Protein AF-A0A7V9CC65-F1 (afdb_monomer)

pLDDT: mean 84.07, std 11.85, range [45.31, 96.44]

Mean predicted aligned error: 7.94 Å

Solvent-accessible surface area (backbone atoms only — not comparable to full-atom values): 8686 Å² total; per-residue (Å²): 138,84,77,80,72,80,82,73,63,88,68,69,52,74,66,55,52,49,51,51,53,53,37,39,42,40,30,32,39,43,25,65,38,43,46,50,59,52,50,52,56,49,62,77,40,36,67,67,62,60,73,72,48,91,67,63,71,64,58,56,52,52,51,51,50,44,64,55,46,49,60,32,50,49,54,46,49,52,25,53,56,35,30,73,78,32,66,66,50,16,52,50,47,46,50,52,52,52,21,54,34,41,18,44,32,40,46,63,54,45,50,76,76,50,79,86,64,92,60,74,58,56,61,49,18,49,50,52,7,49,51,52,37,51,42,51,74,73,34,67,66,52,51,49,50,38,58,72,40,52,60,49,50,59,63,74,77,108

Sequence (158 aa):
MSQPSEADEATLPRDARWALRNGIHLLVLWSFAVVQPVLEVIKSNAVLFFVTRTEDPWVVVVVLLAFAVIPPAMLLAIEAVARRISPKLGSVAHLVAVWVLFSLFAVTILKRILPDSALAPILLCWGLGALATAAYARLDVIRTILTVLAPAPALFLV

Nearest PDB structures (foldseek):
  1vhb-assembly1_B  TM=2.023E-01  e=1.965E+00  Vitreoscilla stercoraria

Structure (mmCIF, N/CA/C/O backbone):
data_AF-A0A7V9CC65-F1
#
_entry.id   AF-A0A7V9CC65-F1
#
loop_
_atom_site.group_PDB
_atom_site.id
_atom_site.type_symbol
_atom_site.label_atom_id
_atom_site.label_alt_id
_atom_site.label_comp_id
_atom_site.label_asym_id
_atom_site.label_entity_id
_atom_site.label_seq_id
_atom_site.pdbx_PDB_ins_code
_atom_site.Cartn_x
_atom_site.Cartn_y
_atom_site.Cartn_z
_atom_site.occupancy
_atom_site.B_iso_or_equiv
_atom_site.auth_seq_id
_atom_site.auth_comp_id
_atom_site.auth_asym_id
_atom_site.auth_atom_id
_atom_site.pdbx_PDB_model_num
ATOM 1 N N . MET A 1 1 ? -51.875 -14.557 -2.880 1.00 45.31 1 MET A N 1
ATOM 2 C CA . MET A 1 1 ? -50.963 -13.975 -3.886 1.00 45.31 1 MET A CA 1
ATOM 3 C C . MET A 1 1 ? -49.824 -13.310 -3.131 1.00 45.31 1 MET A C 1
ATOM 5 O O . MET A 1 1 ? -49.965 -12.190 -2.664 1.00 45.31 1 MET A O 1
ATOM 9 N N . SER A 1 2 ? -48.767 -14.074 -2.873 1.00 51.75 2 SER A N 1
ATOM 10 C CA . SER A 1 2 ? -47.571 -13.667 -2.134 1.00 51.75 2 SER A CA 1
ATOM 11 C C . SER A 1 2 ? -46.699 -12.808 -3.047 1.00 51.75 2 SER A C 1
ATOM 13 O O . SER A 1 2 ? -46.165 -13.309 -4.032 1.00 51.75 2 SER A O 1
ATOM 15 N N . GLN A 1 3 ? -46.592 -11.517 -2.739 1.00 55.56 3 GLN A N 1
ATOM 16 C CA . GLN A 1 3 ? -45.584 -10.636 -3.328 1.00 55.56 3 GLN A CA 1
ATOM 17 C C . GLN A 1 3 ? -44.198 -11.160 -2.906 1.00 55.56 3 GLN A C 1
ATOM 19 O O . GLN A 1 3 ? -43.970 -11.313 -1.702 1.00 55.56 3 GLN A O 1
ATOM 24 N N . PRO A 1 4 ? -43.288 -11.491 -3.839 1.00 53.25 4 PRO A N 1
ATOM 25 C CA . PRO A 1 4 ? -41.904 -11.776 -3.495 1.00 53.25 4 PRO A CA 1
ATOM 26 C C . PRO A 1 4 ? -41.284 -10.505 -2.916 1.00 53.25 4 PRO A C 1
ATOM 28 O O . PRO A 1 4 ? -41.365 -9.436 -3.510 1.00 53.25 4 PRO A O 1
ATOM 31 N N . SER A 1 5 ? -40.706 -10.631 -1.729 1.00 57.91 5 SER A N 1
ATOM 32 C CA . SER A 1 5 ? -39.964 -9.581 -1.045 1.00 57.91 5 SER A CA 1
ATOM 33 C C . SER A 1 5 ? -38.822 -9.063 -1.928 1.00 57.91 5 SER A C 1
ATOM 35 O O . SER A 1 5 ? -37.813 -9.744 -2.079 1.00 57.91 5 SER A O 1
ATOM 37 N N . GLU A 1 6 ? -38.939 -7.831 -2.431 1.00 56.06 6 GLU A N 1
ATOM 38 C CA . GLU A 1 6 ? -37.829 -7.044 -3.002 1.00 56.06 6 GLU A CA 1
ATOM 39 C C . GLU A 1 6 ? -36.696 -6.783 -1.978 1.00 56.06 6 GLU A C 1
ATOM 41 O O . GLU A 1 6 ? -35.652 -6.241 -2.325 1.00 56.06 6 GLU A O 1
ATOM 46 N N . ALA A 1 7 ? -36.865 -7.203 -0.716 1.00 53.62 7 ALA A N 1
ATOM 47 C CA . ALA A 1 7 ? -35.923 -6.996 0.386 1.00 53.62 7 ALA A CA 1
ATOM 48 C C . ALA A 1 7 ? -34.750 -7.998 0.459 1.00 53.62 7 ALA A C 1
ATOM 50 O O . ALA A 1 7 ? -34.097 -8.076 1.496 1.00 53.62 7 ALA A O 1
ATOM 51 N N . ASP A 1 8 ? -34.454 -8.733 -0.617 1.00 47.94 8 ASP A N 1
ATOM 52 C CA . ASP A 1 8 ? -33.176 -9.460 -0.773 1.00 47.94 8 ASP A CA 1
ATOM 53 C C . ASP A 1 8 ? -32.162 -8.601 -1.559 1.00 47.94 8 ASP A C 1
ATOM 55 O O . ASP A 1 8 ? -31.359 -9.067 -2.369 1.00 47.94 8 ASP A O 1
ATOM 59 N N . GLU A 1 9 ? -32.260 -7.285 -1.356 1.00 55.38 9 GLU A N 1
ATOM 60 C CA . GLU A 1 9 ? -31.361 -6.274 -1.887 1.00 55.38 9 GLU A CA 1
ATOM 61 C C . GLU A 1 9 ? -29.944 -6.604 -1.397 1.00 55.38 9 GLU A C 1
ATOM 63 O O . GLU A 1 9 ? -29.654 -6.536 -0.198 1.00 55.38 9 GLU A O 1
ATOM 68 N N . ALA A 1 10 ? -29.101 -7.033 -2.343 1.00 59.88 10 ALA A N 1
ATOM 69 C CA . ALA A 1 10 ? -27.776 -7.636 -2.201 1.00 59.88 10 ALA A CA 1
ATOM 70 C C . ALA A 1 10 ? -26.766 -6.770 -1.420 1.00 59.88 10 ALA A C 1
ATOM 72 O O . ALA A 1 10 ? -25.746 -6.298 -1.930 1.00 59.88 10 ALA A O 1
ATOM 73 N N . THR A 1 11 ? -27.033 -6.551 -0.141 1.00 63.47 11 THR A N 1
ATOM 74 C CA . THR A 1 11 ? -26.179 -5.810 0.766 1.00 63.47 11 THR A CA 1
ATOM 75 C C . THR A 1 11 ? -25.152 -6.776 1.322 1.00 63.47 11 THR A C 1
ATOM 77 O O . THR A 1 11 ? -25.421 -7.573 2.217 1.00 63.47 11 THR A O 1
ATOM 80 N N . LEU A 1 12 ? -23.934 -6.699 0.782 1.00 68.69 12 LEU A N 1
ATOM 81 C CA . LEU A 1 12 ? -22.812 -7.482 1.289 1.00 68.69 12 LEU A CA 1
ATOM 82 C C . LEU A 1 12 ? -22.716 -7.338 2.823 1.00 68.69 12 LEU A C 1
ATOM 84 O O . LEU A 1 12 ? -22.818 -6.212 3.354 1.00 68.69 12 LEU A O 1
ATOM 88 N N . PRO A 1 13 ? -22.503 -8.450 3.549 1.00 81.44 13 PRO A N 1
ATOM 89 C CA . PRO A 1 13 ? -22.429 -8.414 4.998 1.00 81.44 13 PRO A CA 1
ATOM 90 C C . PRO A 1 13 ? -21.290 -7.479 5.456 1.00 81.44 13 PRO A C 1
ATOM 92 O O . PRO A 1 13 ? -20.362 -7.143 4.710 1.00 81.44 13 PRO A O 1
ATOM 95 N N . ARG A 1 14 ? -21.437 -6.889 6.651 1.00 80.81 14 ARG A N 1
ATOM 96 C CA . ARG A 1 14 ? -20.597 -5.755 7.110 1.00 80.81 14 ARG A CA 1
ATOM 97 C C . ARG A 1 14 ? -19.101 -6.094 7.160 1.00 80.81 14 ARG A C 1
ATOM 99 O O . ARG A 1 14 ? -18.262 -5.214 6.973 1.00 80.81 14 ARG A O 1
ATOM 106 N N . ASP A 1 15 ? -18.782 -7.350 7.423 1.00 82.38 15 ASP A N 1
ATOM 107 C CA . ASP A 1 15 ? -17.446 -7.937 7.375 1.00 82.38 15 ASP A CA 1
ATOM 108 C C . ASP A 1 15 ? -16.890 -8.001 5.946 1.00 82.38 15 ASP A C 1
ATOM 110 O O . ASP A 1 15 ? -15.766 -7.555 5.723 1.00 82.38 15 ASP A O 1
ATOM 114 N N . ALA A 1 16 ? -17.689 -8.435 4.969 1.00 84.12 16 ALA A N 1
ATOM 115 C CA . ALA A 1 16 ? -17.301 -8.471 3.560 1.00 84.12 16 ALA A CA 1
ATOM 116 C C . ALA A 1 16 ? -17.022 -7.066 3.005 1.00 84.12 16 ALA A C 1
ATOM 118 O O . ALA A 1 16 ? -16.000 -6.849 2.355 1.00 84.12 16 ALA A O 1
ATOM 119 N N . ARG A 1 17 ? -17.869 -6.074 3.321 1.00 85.88 17 ARG A N 1
ATOM 120 C CA . ARG A 1 17 ? -17.638 -4.671 2.913 1.00 85.88 17 ARG A CA 1
ATOM 121 C C . ARG A 1 17 ? -16.348 -4.096 3.486 1.00 85.88 17 ARG A C 1
ATOM 123 O O . ARG A 1 17 ? -15.628 -3.379 2.794 1.00 85.88 17 ARG A O 1
ATOM 130 N N . TRP A 1 18 ? -16.054 -4.403 4.748 1.00 89.00 18 TRP A N 1
ATOM 131 C CA . TRP A 1 18 ? -14.795 -4.006 5.368 1.00 89.00 18 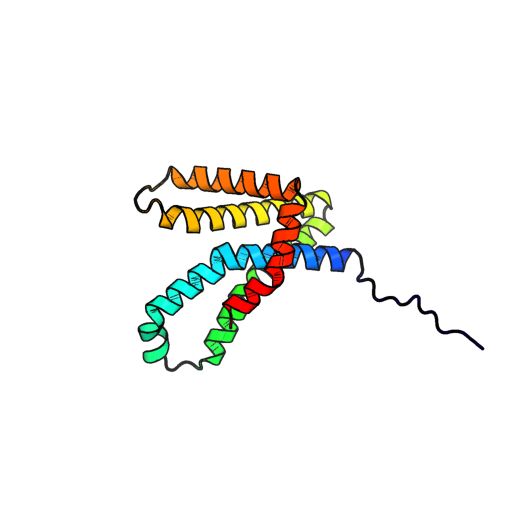TRP A CA 1
ATOM 132 C C . TRP A 1 18 ? -13.597 -4.661 4.674 1.00 89.00 18 TRP A C 1
ATOM 134 O O . TRP A 1 18 ? -12.649 -3.955 4.332 1.00 89.00 18 TRP A O 1
ATOM 144 N N . ALA A 1 19 ? -13.655 -5.978 4.455 1.00 88.56 19 ALA A N 1
ATOM 145 C CA . ALA A 1 19 ? -12.560 -6.742 3.868 1.00 88.56 19 ALA A CA 1
ATOM 146 C C . ALA A 1 19 ? -12.271 -6.275 2.441 1.00 88.56 19 ALA A C 1
ATOM 148 O O . ALA A 1 19 ? -11.118 -6.049 2.093 1.00 88.56 19 ALA A O 1
ATOM 149 N N . LEU A 1 20 ? -13.322 -6.049 1.649 1.00 90.12 20 LEU A N 1
ATOM 150 C CA . LEU A 1 20 ? -13.208 -5.553 0.284 1.00 90.12 20 LEU A CA 1
ATOM 151 C C . LEU A 1 20 ? -12.547 -4.173 0.245 1.00 90.12 20 LEU A C 1
ATOM 153 O O . LEU A 1 20 ? -11.567 -3.983 -0.466 1.00 90.12 20 LEU A O 1
ATOM 157 N N . ARG A 1 21 ? -13.035 -3.218 1.045 1.00 90.94 21 ARG A N 1
ATOM 158 C CA . ARG A 1 21 ? -12.477 -1.859 1.072 1.00 90.94 21 ARG A CA 1
ATOM 159 C C . ARG A 1 21 ? -11.014 -1.852 1.520 1.00 90.94 21 ARG A C 1
ATOM 161 O O . ARG A 1 21 ? -10.175 -1.245 0.862 1.00 90.94 21 ARG A O 1
ATOM 168 N N . ASN A 1 22 ? -10.706 -2.520 2.633 1.00 91.06 22 ASN A N 1
ATOM 169 C CA . ASN A 1 22 ? -9.340 -2.583 3.153 1.00 91.06 22 ASN A CA 1
ATOM 170 C C . ASN A 1 22 ? -8.410 -3.315 2.175 1.00 91.06 22 ASN A C 1
ATOM 172 O O . ASN A 1 22 ? -7.313 -2.832 1.908 1.00 91.06 22 ASN A O 1
ATOM 176 N N . GLY A 1 23 ? -8.873 -4.424 1.596 1.00 91.38 23 GLY A N 1
ATOM 177 C CA . GLY A 1 23 ? -8.145 -5.188 0.588 1.00 91.38 23 GLY A CA 1
ATOM 178 C C . GLY A 1 23 ? -7.829 -4.367 -0.659 1.00 91.38 23 GLY A C 1
ATOM 179 O O . GLY A 1 23 ? -6.686 -4.372 -1.102 1.00 91.38 23 GLY A O 1
ATOM 180 N N . ILE A 1 24 ? -8.795 -3.600 -1.179 1.00 93.56 24 ILE A N 1
ATOM 181 C CA . ILE A 1 24 ? -8.581 -2.695 -2.319 1.00 93.56 24 ILE A CA 1
ATOM 182 C C . ILE A 1 24 ? -7.515 -1.652 -1.984 1.00 93.56 24 ILE A C 1
ATOM 184 O O . ILE A 1 24 ? -6.593 -1.455 -2.768 1.00 93.56 24 ILE A O 1
ATOM 188 N N . HIS A 1 25 ? -7.592 -1.006 -0.819 1.00 94.25 25 HIS A N 1
ATOM 189 C CA . HIS A 1 25 ? -6.601 0.002 -0.438 1.00 94.25 25 HIS A CA 1
ATOM 190 C C . HIS A 1 25 ? -5.190 -0.592 -0.319 1.00 94.25 25 HIS A C 1
ATOM 192 O O . HIS A 1 25 ? -4.237 0.007 -0.817 1.00 94.25 25 HIS A O 1
ATOM 198 N N . LEU A 1 26 ? -5.053 -1.777 0.289 1.00 94.00 26 LEU A N 1
ATOM 199 C CA . LEU A 1 26 ? -3.775 -2.490 0.362 1.00 94.00 26 LEU A CA 1
ATOM 200 C C . LEU A 1 26 ? -3.261 -2.869 -1.027 1.00 94.00 26 LEU A C 1
ATOM 202 O O . LEU A 1 26 ? -2.082 -2.679 -1.304 1.00 94.00 26 LEU A O 1
ATOM 206 N N . LEU A 1 27 ? -4.133 -3.371 -1.904 1.00 94.56 27 LEU A N 1
ATOM 207 C CA . LEU A 1 27 ? -3.785 -3.764 -3.267 1.00 94.56 27 LEU A CA 1
ATOM 208 C C . LEU A 1 27 ? -3.312 -2.566 -4.095 1.00 94.56 27 LEU A C 1
ATOM 210 O O . LEU A 1 27 ? -2.289 -2.657 -4.770 1.00 94.56 27 LEU A O 1
ATOM 214 N N . VAL A 1 28 ? -4.022 -1.438 -4.023 1.00 94.88 28 VAL A N 1
ATOM 215 C CA . VAL A 1 28 ? -3.642 -0.194 -4.705 1.00 94.88 28 VAL A CA 1
ATOM 216 C C . VAL A 1 28 ? -2.284 0.280 -4.199 1.00 94.88 28 VAL A C 1
ATOM 218 O O . VAL A 1 28 ? -1.365 0.455 -4.994 1.00 94.88 28 VAL A O 1
ATOM 221 N N . LEU A 1 29 ? -2.114 0.414 -2.882 1.00 94.31 29 LEU A N 1
ATOM 222 C CA . LEU A 1 29 ? -0.851 0.869 -2.302 1.00 94.31 29 LEU A CA 1
ATOM 223 C C . LEU A 1 29 ? 0.315 -0.0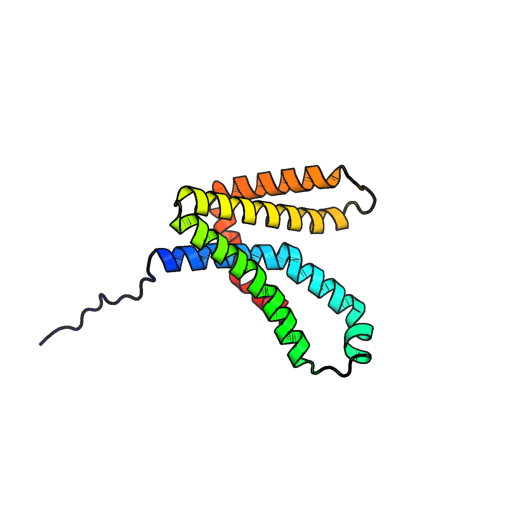78 -2.618 1.00 94.31 29 LEU A C 1
ATOM 225 O O . LEU A 1 29 ? 1.380 0.390 -3.005 1.00 94.31 29 LEU A O 1
ATOM 229 N N . TRP A 1 30 ? 0.111 -1.395 -2.527 1.00 96.44 30 TRP A N 1
ATOM 230 C CA . TRP A 1 30 ? 1.090 -2.407 -2.941 1.00 96.44 30 TRP A CA 1
ATOM 231 C C . TRP A 1 30 ? 1.467 -2.262 -4.417 1.00 96.44 30 TRP A C 1
ATOM 233 O O . TRP A 1 30 ? 2.643 -2.334 -4.778 1.00 96.44 30 TRP A O 1
ATOM 243 N N . SER A 1 31 ? 0.480 -1.999 -5.271 1.00 93.50 31 SER A N 1
ATOM 244 C CA . SER A 1 31 ? 0.699 -1.881 -6.709 1.00 93.50 31 SER A CA 1
ATOM 245 C C . SER A 1 31 ? 1.581 -0.687 -7.060 1.00 93.50 31 SER A C 1
ATOM 247 O O . SER A 1 31 ? 2.531 -0.840 -7.819 1.00 93.50 31 SER A O 1
ATOM 249 N N . PHE A 1 32 ? 1.331 0.475 -6.457 1.00 93.94 32 PHE A N 1
ATOM 250 C CA . PHE A 1 32 ? 2.159 1.668 -6.662 1.00 93.94 32 PHE A CA 1
ATOM 251 C C . PHE A 1 32 ? 3.525 1.578 -5.977 1.00 93.94 32 PHE A C 1
ATOM 253 O O . PHE A 1 32 ? 4.537 2.001 -6.534 1.00 93.94 32 PHE A O 1
ATOM 260 N N . ALA A 1 33 ? 3.568 1.041 -4.759 1.00 93.06 33 ALA A N 1
ATOM 261 C CA . ALA A 1 33 ? 4.796 0.986 -3.976 1.00 93.06 33 ALA A CA 1
ATOM 262 C C . ALA A 1 33 ? 5.772 -0.091 -4.472 1.00 93.06 33 ALA A C 1
ATOM 264 O O . ALA A 1 33 ? 6.980 0.075 -4.312 1.00 93.06 33 ALA A O 1
ATOM 265 N N . VAL A 1 34 ? 5.266 -1.191 -5.043 1.00 94.12 34 VAL A N 1
ATOM 266 C CA . VAL A 1 34 ? 6.065 -2.392 -5.322 1.00 94.12 34 VAL A CA 1
ATOM 267 C C . VAL A 1 34 ? 5.858 -2.920 -6.740 1.00 94.12 34 VAL A C 1
ATOM 269 O O . VAL A 1 34 ? 6.831 -3.029 -7.483 1.00 94.12 34 VAL A O 1
ATOM 272 N N . VAL A 1 35 ? 4.620 -3.237 -7.138 1.00 93.38 35 VAL A N 1
ATOM 273 C CA . VAL A 1 35 ? 4.359 -3.933 -8.417 1.00 93.38 35 VAL A CA 1
ATOM 274 C C . VAL A 1 35 ? 4.810 -3.095 -9.609 1.00 93.38 35 VAL A C 1
ATOM 276 O O . VAL A 1 35 ? 5.559 -3.585 -10.447 1.00 93.38 35 VAL A O 1
ATOM 279 N N . GLN A 1 36 ? 4.415 -1.824 -9.668 1.00 92.19 36 GLN A N 1
ATOM 280 C CA . GLN A 1 36 ? 4.773 -0.923 -10.759 1.00 92.19 36 GLN A CA 1
ATOM 281 C C . GLN A 1 36 ? 6.302 -0.763 -10.900 1.00 92.19 36 GLN A C 1
ATOM 283 O O . GLN A 1 36 ? 6.804 -1.018 -11.995 1.00 92.19 36 GLN A O 1
ATOM 288 N N . PRO A 1 37 ? 7.077 -0.437 -9.842 1.00 89.81 37 PRO A N 1
ATOM 289 C CA . PRO A 1 37 ? 8.539 -0.406 -9.925 1.00 89.81 37 PRO A CA 1
ATOM 290 C C . PRO A 1 37 ? 9.167 -1.717 -10.413 1.00 89.81 37 PRO A C 1
ATOM 292 O O . PRO A 1 37 ? 10.085 -1.695 -11.230 1.00 89.81 37 PRO A O 1
ATOM 295 N N . VAL A 1 38 ? 8.675 -2.865 -9.938 1.00 89.19 38 VAL A N 1
ATOM 296 C CA . VAL A 1 38 ? 9.180 -4.179 -10.366 1.00 89.19 38 VAL A CA 1
ATOM 297 C C . VAL A 1 38 ? 8.909 -4.404 -11.854 1.00 89.19 38 VAL A C 1
ATOM 299 O O . VAL A 1 38 ? 9.807 -4.813 -12.589 1.00 89.19 38 VAL A O 1
ATOM 302 N N . LEU A 1 39 ? 7.704 -4.077 -12.326 1.00 88.69 39 LEU A N 1
ATOM 303 C CA . LEU A 1 39 ? 7.352 -4.166 -13.742 1.00 88.69 39 LEU A CA 1
ATOM 304 C C . LEU A 1 39 ? 8.205 -3.232 -14.609 1.00 88.69 39 LEU A C 1
ATOM 306 O O . LEU A 1 39 ? 8.610 -3.633 -15.696 1.00 88.69 39 LEU A O 1
ATOM 310 N N . GLU A 1 40 ? 8.523 -2.020 -14.150 1.00 88.81 40 GLU A N 1
ATOM 311 C CA . GLU A 1 40 ? 9.421 -1.097 -14.863 1.00 88.81 40 GLU A CA 1
ATOM 312 C C . GLU A 1 40 ? 10.840 -1.671 -15.018 1.00 88.81 40 GLU A C 1
ATOM 314 O O . GLU A 1 40 ? 11.447 -1.568 -16.089 1.00 88.81 40 GLU A O 1
ATOM 319 N N . VAL A 1 41 ? 11.358 -2.348 -13.989 1.00 87.44 41 VAL A N 1
ATOM 320 C CA . VAL A 1 41 ? 12.662 -3.027 -14.058 1.00 87.44 41 VAL A CA 1
ATOM 321 C C . VAL A 1 41 ? 12.624 -4.197 -15.046 1.00 87.44 41 VAL A C 1
ATOM 323 O O . VAL A 1 41 ? 13.552 -4.366 -15.837 1.00 87.44 41 VAL A O 1
ATOM 326 N N . ILE A 1 42 ? 11.540 -4.975 -15.067 1.00 84.38 42 ILE A N 1
ATOM 327 C CA . ILE A 1 42 ? 11.377 -6.080 -16.024 1.00 84.38 42 ILE A CA 1
ATOM 328 C C . ILE A 1 42 ? 11.261 -5.539 -17.456 1.00 84.38 42 ILE A C 1
ATOM 330 O O . ILE A 1 42 ? 11.942 -6.031 -18.352 1.00 84.38 42 ILE A O 1
ATOM 334 N N . LYS A 1 43 ? 10.454 -4.491 -17.674 1.00 82.62 43 LYS A N 1
ATOM 335 C CA . LYS A 1 43 ? 10.260 -3.854 -18.989 1.00 82.62 43 LYS A CA 1
ATOM 336 C C . LYS A 1 43 ? 11.556 -3.251 -19.533 1.00 82.62 43 LYS A C 1
ATOM 338 O O . LYS A 1 43 ? 11.861 -3.429 -20.708 1.00 82.62 43 LYS A O 1
ATOM 343 N N . SER A 1 44 ? 12.353 -2.601 -18.685 1.00 84.56 44 SER A N 1
ATOM 344 C CA . SER A 1 44 ? 13.648 -2.033 -19.094 1.00 84.56 44 SER A CA 1
ATOM 34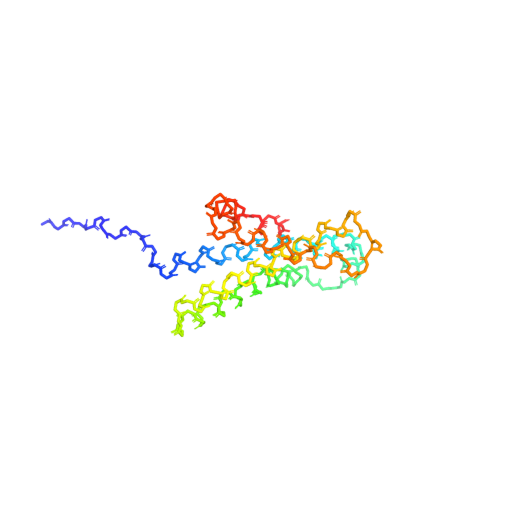5 C C . SER A 1 44 ? 14.696 -3.094 -19.460 1.00 84.56 44 SER A C 1
ATOM 347 O O . SER A 1 44 ? 15.618 -2.794 -20.211 1.00 84.56 44 SER A O 1
ATOM 349 N N . ASN A 1 45 ? 14.521 -4.344 -19.014 1.00 79.06 45 ASN A N 1
ATOM 350 C CA . ASN A 1 45 ? 15.393 -5.481 -19.328 1.00 79.06 45 ASN A CA 1
ATOM 351 C C . ASN A 1 45 ? 14.678 -6.567 -20.157 1.00 79.06 45 ASN A C 1
ATOM 353 O O . ASN A 1 45 ? 15.117 -7.718 -20.189 1.00 79.06 45 ASN A O 1
ATOM 357 N N . ALA A 1 46 ? 13.582 -6.217 -20.840 1.00 69.94 46 ALA A N 1
ATOM 358 C CA . ALA A 1 46 ? 12.701 -7.173 -21.514 1.00 69.94 46 ALA A CA 1
ATOM 359 C C . ALA A 1 46 ? 13.423 -8.005 -22.583 1.00 69.94 46 ALA A C 1
ATOM 361 O O . ALA A 1 46 ? 13.151 -9.194 -22.723 1.00 69.94 46 ALA A O 1
ATOM 362 N N . VAL A 1 47 ? 14.393 -7.418 -23.292 1.00 65.94 47 VAL A N 1
ATOM 363 C CA . VAL A 1 47 ? 15.206 -8.149 -24.277 1.00 65.94 47 VAL A CA 1
ATOM 364 C C . VAL A 1 47 ? 15.958 -9.300 -23.605 1.00 65.94 47 VAL A C 1
ATOM 366 O O . VAL A 1 47 ? 15.908 -10.425 -24.082 1.00 65.94 47 VAL A O 1
ATOM 369 N N . LEU A 1 48 ? 16.581 -9.063 -22.450 1.00 61.88 48 LEU A N 1
ATOM 370 C CA . LEU A 1 48 ? 17.274 -10.112 -21.698 1.00 61.88 48 LEU A CA 1
ATOM 371 C C . LEU A 1 48 ? 16.291 -11.136 -21.121 1.00 61.88 48 LEU A C 1
ATOM 373 O O . LEU A 1 48 ? 16.568 -12.328 -21.170 1.00 61.88 48 LEU A O 1
ATOM 377 N N . PHE A 1 49 ? 15.136 -10.701 -20.615 1.00 63.16 49 PHE A N 1
ATOM 378 C CA . PHE A 1 49 ? 14.177 -11.588 -19.950 1.00 63.16 49 PHE A CA 1
ATOM 379 C C . PHE A 1 49 ? 13.342 -12.460 -20.897 1.00 63.16 49 PHE A C 1
ATOM 381 O O . PHE A 1 49 ? 13.042 -13.596 -20.536 1.00 63.16 49 PHE A O 1
ATOM 388 N N . PHE A 1 50 ? 12.969 -11.961 -22.081 1.00 65.31 50 PHE A N 1
ATOM 389 C CA . PHE A 1 50 ? 12.073 -12.662 -23.012 1.00 65.31 50 PHE A CA 1
ATOM 390 C C . PHE A 1 50 ? 12.794 -13.298 -24.204 1.00 65.31 50 PHE A C 1
ATOM 392 O O . PHE A 1 50 ? 12.328 -14.316 -24.699 1.00 65.31 50 PHE A O 1
ATOM 399 N N . VAL A 1 51 ? 13.933 -12.758 -24.658 1.00 61.28 51 VAL A N 1
ATOM 400 C CA . VAL A 1 51 ? 14.662 -13.334 -25.811 1.00 61.28 51 VAL A CA 1
ATOM 401 C C . VAL A 1 51 ? 15.519 -14.535 -25.400 1.00 61.28 51 VAL A C 1
ATOM 403 O O . VAL A 1 51 ? 15.785 -15.406 -26.221 1.00 61.28 51 VAL A O 1
ATOM 406 N N . THR A 1 52 ? 15.940 -14.612 -24.133 1.00 59.16 52 THR A N 1
ATOM 407 C CA . THR A 1 52 ? 16.820 -15.695 -23.650 1.00 59.16 52 THR A CA 1
ATOM 408 C C . THR A 1 52 ? 16.094 -16.799 -22.880 1.00 59.16 52 THR A C 1
ATOM 410 O O . THR A 1 52 ? 16.687 -17.846 -22.621 1.00 59.16 52 THR A O 1
ATOM 413 N N . ARG A 1 53 ? 14.818 -16.602 -22.519 1.00 63.09 53 ARG A N 1
ATOM 414 C CA . ARG A 1 53 ? 14.024 -17.614 -21.812 1.00 63.09 53 ARG A CA 1
ATOM 415 C C . ARG A 1 53 ? 13.266 -18.510 -22.784 1.00 63.09 53 ARG A C 1
ATOM 417 O O . ARG A 1 53 ? 12.554 -18.036 -23.657 1.00 63.09 53 ARG A O 1
ATOM 424 N N . THR A 1 54 ? 13.351 -19.812 -22.536 1.00 63.00 54 THR A N 1
ATOM 425 C CA . THR A 1 54 ? 12.524 -20.863 -23.152 1.00 63.00 54 THR A CA 1
ATOM 426 C C . THR A 1 54 ? 11.202 -21.101 -22.411 1.00 63.00 54 THR A C 1
ATOM 428 O O . THR A 1 54 ? 10.455 -22.005 -22.768 1.00 63.00 54 THR A O 1
ATOM 431 N N . GLU A 1 55 ? 10.943 -20.346 -21.341 1.00 63.41 55 GLU A N 1
ATOM 432 C CA . GLU A 1 55 ? 9.775 -20.511 -20.470 1.00 63.41 55 GLU A CA 1
ATOM 433 C C . GLU A 1 55 ? 8.491 -20.006 -21.138 1.00 63.41 55 GLU A C 1
ATOM 435 O O . GLU A 1 55 ? 8.501 -18.985 -21.828 1.00 63.41 55 GLU A O 1
ATOM 440 N N . ASP A 1 56 ? 7.375 -20.689 -20.876 1.00 77.12 56 ASP A N 1
ATOM 441 C CA . ASP A 1 56 ? 6.049 -20.305 -21.364 1.00 77.12 56 ASP A CA 1
ATOM 442 C C . ASP A 1 56 ? 5.675 -18.887 -20.863 1.00 77.12 56 ASP A C 1
ATOM 444 O O . ASP A 1 56 ? 5.6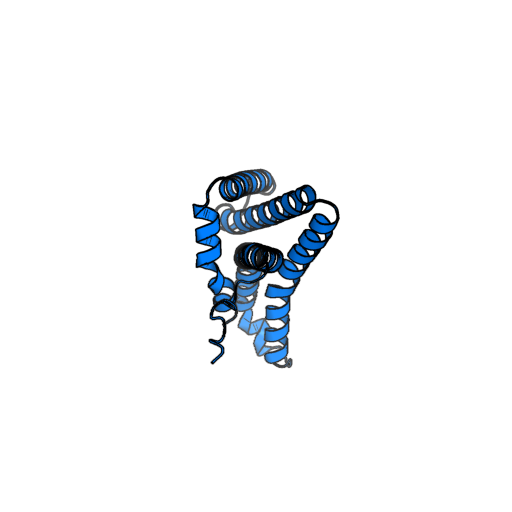82 -18.647 -19.645 1.00 77.12 56 ASP A O 1
ATOM 448 N N . PRO A 1 57 ? 5.326 -17.936 -21.759 1.00 74.75 57 PRO A N 1
ATOM 449 C CA . PRO A 1 57 ? 4.883 -16.589 -21.393 1.00 74.75 57 PRO A CA 1
ATOM 450 C C . PRO A 1 57 ? 3.781 -16.568 -20.327 1.00 74.75 57 PRO A C 1
ATOM 452 O O . PRO A 1 57 ? 3.729 -15.653 -19.501 1.00 74.75 57 PRO A O 1
ATOM 455 N N . TRP A 1 58 ? 2.924 -17.592 -20.302 1.00 81.31 58 TRP A N 1
ATOM 456 C CA . TRP A 1 58 ? 1.831 -17.696 -19.343 1.00 81.31 58 TRP A CA 1
ATOM 457 C C . TRP A 1 58 ? 2.313 -17.864 -17.898 1.00 81.31 58 TRP A C 1
ATOM 459 O O . TRP A 1 58 ? 1.713 -17.315 -16.972 1.00 81.31 58 TRP A O 1
ATOM 469 N N . VAL A 1 59 ? 3.440 -18.550 -17.685 1.00 84.81 59 VAL A N 1
ATOM 470 C CA . VAL A 1 59 ? 4.026 -18.732 -16.347 1.00 84.81 59 VAL A CA 1
ATOM 471 C C . VAL A 1 59 ? 4.447 -17.385 -15.763 1.00 84.81 59 VAL A C 1
ATOM 473 O O . VAL A 1 59 ? 4.191 -17.112 -14.590 1.00 84.81 59 VAL A O 1
ATOM 476 N N . VAL A 1 60 ? 5.036 -16.508 -16.580 1.00 82.12 60 VAL A N 1
ATOM 477 C CA . VAL A 1 60 ? 5.452 -15.164 -16.146 1.00 82.12 60 VAL A CA 1
ATOM 478 C C . VAL A 1 60 ? 4.241 -14.332 -15.727 1.00 82.12 60 VAL A C 1
ATOM 480 O O . VAL A 1 60 ? 4.265 -13.713 -14.663 1.00 82.12 60 VAL A O 1
ATOM 483 N N . VAL A 1 61 ? 3.166 -14.359 -16.519 1.00 84.69 61 VAL A N 1
ATOM 484 C CA . VAL A 1 61 ? 1.923 -13.636 -16.209 1.00 84.69 61 VAL A CA 1
ATOM 485 C C . VAL A 1 61 ? 1.317 -14.129 -14.895 1.00 84.69 61 VAL A C 1
ATOM 487 O O . VAL A 1 61 ? 0.992 -13.316 -14.030 1.00 84.69 61 VAL A O 1
ATOM 490 N N . VAL A 1 62 ? 1.220 -15.448 -14.697 1.00 89.25 62 VAL A N 1
ATOM 491 C CA . VAL A 1 62 ? 0.676 -16.036 -13.462 1.00 89.25 62 VAL A CA 1
ATOM 492 C C . VAL A 1 62 ? 1.521 -15.659 -12.245 1.00 89.25 62 VAL A C 1
ATOM 494 O O . VAL A 1 62 ? 0.964 -15.304 -11.207 1.00 89.25 62 VAL A O 1
ATOM 497 N N . VAL A 1 63 ? 2.851 -15.679 -12.361 1.00 88.31 63 VAL A N 1
ATOM 498 C CA . VAL A 1 63 ? 3.755 -15.283 -11.268 1.00 88.31 63 VAL A CA 1
ATOM 499 C C . VAL A 1 63 ? 3.608 -13.799 -10.932 1.00 88.31 63 VAL A C 1
ATOM 501 O O . VAL A 1 63 ? 3.553 -13.451 -9.754 1.00 88.31 63 VAL A O 1
ATOM 504 N N . LEU A 1 64 ? 3.503 -12.920 -11.932 1.00 88.88 64 LEU A N 1
ATOM 505 C CA . LEU A 1 64 ? 3.299 -11.486 -11.706 1.00 88.88 64 LEU A CA 1
ATOM 506 C C . LEU A 1 64 ? 1.931 -11.192 -11.085 1.00 88.88 64 LEU A C 1
ATOM 508 O O . LEU A 1 64 ? 1.840 -10.386 -10.160 1.00 88.88 64 LEU A O 1
ATOM 512 N N . LEU A 1 65 ? 0.883 -11.883 -11.535 1.00 90.56 65 LEU A N 1
ATOM 513 C CA . LEU A 1 65 ? -0.449 -11.777 -10.949 1.00 90.56 65 LEU A CA 1
ATOM 514 C C . LEU A 1 65 ? -0.449 -12.259 -9.491 1.00 90.56 65 LEU A C 1
ATOM 516 O O . LEU A 1 65 ? -0.964 -11.575 -8.606 1.00 90.56 65 LEU A O 1
ATOM 520 N N . ALA A 1 66 ? 0.189 -13.399 -9.219 1.00 92.56 66 ALA A N 1
ATOM 521 C CA . ALA A 1 66 ? 0.375 -13.917 -7.870 1.00 92.56 66 ALA A CA 1
ATOM 522 C C . ALA A 1 66 ? 1.157 -12.924 -6.993 1.00 92.56 66 ALA A C 1
ATOM 524 O O . ALA A 1 66 ? 0.746 -12.637 -5.873 1.00 92.56 66 ALA A O 1
ATOM 525 N N . PHE A 1 67 ? 2.231 -12.329 -7.510 1.00 92.50 67 PHE A N 1
ATOM 526 C CA . PHE A 1 67 ? 3.014 -11.310 -6.810 1.00 92.50 67 PHE A CA 1
ATOM 527 C C . PHE A 1 67 ? 2.224 -10.021 -6.532 1.00 92.50 67 PHE A C 1
ATOM 529 O O . PHE A 1 67 ? 2.421 -9.380 -5.500 1.00 92.50 67 PHE A O 1
ATOM 536 N N . ALA A 1 68 ? 1.312 -9.634 -7.424 1.00 92.50 68 ALA A N 1
ATOM 537 C CA . ALA A 1 68 ? 0.468 -8.462 -7.231 1.00 92.50 68 ALA A CA 1
ATOM 538 C C . ALA A 1 68 ? -0.639 -8.697 -6.189 1.00 92.50 68 ALA A C 1
ATOM 540 O O . ALA A 1 68 ? -0.974 -7.777 -5.448 1.00 92.50 68 ALA A O 1
ATOM 541 N N . VAL A 1 69 ? -1.193 -9.913 -6.113 1.00 92.88 69 VAL A N 1
ATOM 542 C CA . VAL A 1 69 ? -2.405 -10.205 -5.324 1.00 92.88 69 VAL A CA 1
ATOM 543 C C . VAL A 1 69 ? -2.115 -10.912 -3.998 1.00 92.88 69 VAL A C 1
ATOM 545 O O . VAL A 1 69 ? -2.744 -10.593 -2.988 1.00 92.88 69 VAL A O 1
ATOM 548 N N . ILE A 1 70 ? -1.170 -11.855 -3.957 1.00 95.06 70 ILE A N 1
ATOM 549 C CA . ILE A 1 70 ? -0.915 -12.676 -2.762 1.00 95.06 70 ILE A CA 1
ATOM 550 C C . ILE A 1 70 ? -0.420 -11.826 -1.583 1.00 95.06 70 ILE A C 1
ATOM 552 O O . ILE A 1 70 ? -1.008 -11.944 -0.509 1.00 95.06 70 ILE A O 1
ATOM 556 N N . PRO A 1 71 ? 0.588 -10.942 -1.723 1.00 94.25 71 PRO A N 1
ATOM 557 C CA . PRO A 1 71 ? 1.062 -10.134 -0.600 1.00 94.25 71 PRO A CA 1
ATOM 558 C C . PRO A 1 71 ? -0.019 -9.246 0.047 1.00 94.25 71 PRO A C 1
ATOM 560 O O . PRO A 1 71 ? -0.179 -9.327 1.269 1.00 94.25 71 PRO A O 1
ATOM 563 N N . PRO A 1 72 ? -0.822 -8.450 -0.694 1.00 93.31 72 PRO A N 1
ATOM 564 C CA . PRO A 1 72 ? -1.895 -7.674 -0.072 1.00 93.31 72 PRO A CA 1
ATOM 565 C C . PRO A 1 72 ? -3.010 -8.561 0.499 1.00 93.31 72 PRO A C 1
ATOM 567 O O . PRO A 1 72 ? -3.571 -8.222 1.542 1.00 93.31 72 PRO A O 1
ATOM 570 N N . ALA A 1 73 ? -3.297 -9.723 -0.102 1.00 93.56 73 ALA A N 1
ATOM 571 C CA . ALA A 1 73 ? -4.238 -10.688 0.469 1.00 93.56 73 ALA A CA 1
ATOM 572 C C . ALA A 1 73 ? -3.729 -11.282 1.796 1.00 93.56 73 ALA A C 1
ATOM 574 O O . ALA A 1 73 ? -4.506 -11.438 2.738 1.00 93.56 73 ALA A O 1
ATOM 575 N N . MET A 1 74 ? -2.426 -11.559 1.910 1.00 94.56 74 MET A N 1
ATOM 576 C CA . MET A 1 74 ? -1.802 -12.000 3.159 1.00 94.56 74 MET A CA 1
ATOM 577 C C . MET A 1 74 ? -1.875 -10.919 4.239 1.00 94.56 74 MET A C 1
ATOM 579 O O . MET A 1 74 ? -2.226 -11.227 5.377 1.00 94.56 74 MET A O 1
ATOM 583 N N . LEU A 1 75 ? -1.604 -9.655 3.895 1.00 93.06 75 LEU A N 1
ATOM 584 C CA . LEU A 1 75 ? -1.765 -8.530 4.825 1.00 93.06 75 LEU A CA 1
ATOM 585 C C . LEU A 1 75 ? -3.211 -8.431 5.329 1.00 93.06 75 LEU A C 1
ATOM 587 O O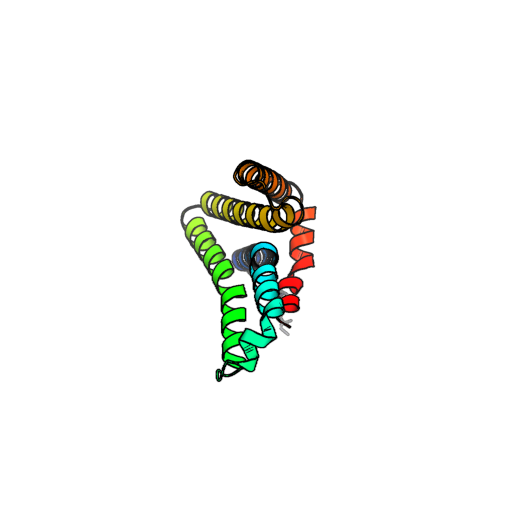 . LEU A 1 75 ? -3.440 -8.353 6.535 1.00 93.06 75 LEU A O 1
ATOM 591 N N . LEU A 1 76 ? -4.190 -8.539 4.427 1.00 93.31 76 LEU A N 1
ATOM 592 C CA . LEU A 1 76 ? -5.605 -8.544 4.792 1.00 93.31 76 LEU A CA 1
ATOM 593 C C . LEU A 1 76 ? -5.975 -9.742 5.684 1.00 93.31 76 LEU A C 1
ATOM 595 O O . LEU A 1 76 ? -6.759 -9.598 6.623 1.00 93.31 76 LEU A O 1
ATOM 599 N N . ALA A 1 77 ? -5.405 -10.923 5.431 1.00 92.94 77 ALA A N 1
ATOM 600 C CA . ALA A 1 77 ? -5.615 -12.101 6.269 1.00 92.94 77 ALA A CA 1
ATOM 601 C C . ALA A 1 77 ? -5.060 -11.892 7.688 1.00 92.94 77 ALA A C 1
ATOM 603 O O . ALA A 1 77 ? -5.737 -12.216 8.666 1.00 92.94 77 ALA A O 1
ATOM 604 N N . ILE A 1 78 ? -3.875 -11.286 7.813 1.00 93.62 78 ILE A N 1
ATOM 605 C CA . ILE A 1 78 ? -3.284 -10.911 9.106 1.00 93.62 78 ILE A CA 1
ATOM 606 C C . ILE A 1 78 ? -4.194 -9.915 9.839 1.00 93.62 78 ILE A C 1
ATOM 608 O O . ILE A 1 78 ? -4.484 -10.107 11.021 1.00 93.62 78 ILE A O 1
ATOM 612 N N . GLU A 1 79 ? -4.715 -8.897 9.147 1.00 91.62 79 GLU A N 1
ATOM 613 C CA . GLU A 1 79 ? -5.683 -7.948 9.716 1.00 91.62 79 GLU A CA 1
ATOM 614 C C . GLU A 1 79 ? -6.965 -8.639 10.192 1.00 91.62 79 GLU A C 1
ATOM 616 O O . GLU A 1 79 ? -7.476 -8.330 11.271 1.00 91.62 79 GLU A O 1
ATOM 621 N N . ALA A 1 80 ? -7.488 -9.585 9.410 1.00 90.31 80 ALA A N 1
ATOM 622 C CA . ALA A 1 80 ? -8.693 -10.331 9.750 1.00 90.31 80 ALA A CA 1
ATOM 623 C C . ALA A 1 80 ? -8.487 -11.191 11.006 1.00 90.31 80 ALA A C 1
ATOM 625 O O . ALA A 1 80 ? -9.344 -11.199 11.893 1.00 90.31 80 ALA A O 1
ATOM 626 N N . VAL A 1 81 ? -7.338 -11.863 11.128 1.00 92.81 81 VAL A N 1
ATOM 627 C CA . VAL A 1 81 ? -6.965 -12.627 12.329 1.00 92.81 81 VAL A CA 1
ATOM 628 C C . VAL A 1 81 ? -6.802 -11.698 13.534 1.00 92.81 81 VAL A C 1
ATOM 630 O O . VAL A 1 81 ? -7.388 -11.950 14.587 1.00 92.81 81 VAL A O 1
ATOM 633 N N . ALA A 1 82 ? -6.098 -10.575 13.376 1.00 91.56 82 ALA A N 1
ATOM 634 C CA . ALA A 1 82 ? -5.935 -9.570 14.425 1.00 91.56 82 ALA A CA 1
ATOM 635 C C . ALA A 1 82 ? -7.284 -9.001 14.899 1.00 91.56 82 ALA A C 1
ATOM 637 O O . ALA A 1 82 ? -7.507 -8.822 16.098 1.00 91.56 82 ALA A O 1
ATOM 638 N N . ARG A 1 83 ? -8.220 -8.772 13.971 1.00 89.56 83 ARG A N 1
ATOM 639 C CA . ARG A 1 83 ? -9.572 -8.292 14.270 1.00 89.56 83 ARG A CA 1
ATOM 640 C C . ARG A 1 83 ? -10.398 -9.301 15.068 1.00 89.56 83 ARG A C 1
ATOM 642 O O . ARG A 1 83 ? -11.191 -8.873 15.904 1.00 89.56 83 ARG A O 1
ATOM 649 N N . ARG A 1 84 ? -10.213 -10.607 14.831 1.00 90.75 84 ARG A N 1
ATOM 650 C CA . ARG A 1 84 ? -10.861 -11.672 15.621 1.00 90.75 84 ARG A CA 1
ATOM 651 C C . ARG A 1 84 ? -10.398 -11.671 17.078 1.00 90.75 84 ARG A C 1
ATOM 653 O O . ARG A 1 84 ? -11.196 -11.995 17.946 1.00 90.75 84 ARG A O 1
ATOM 660 N N . ILE A 1 85 ? -9.150 -11.278 17.342 1.00 93.19 85 ILE A N 1
ATOM 661 C CA . ILE A 1 85 ? -8.622 -11.109 18.705 1.00 93.19 85 ILE A CA 1
ATOM 662 C C . ILE A 1 85 ? -9.184 -9.827 19.332 1.00 93.19 85 ILE A C 1
ATOM 664 O O . ILE A 1 85 ? -9.681 -9.837 20.454 1.00 93.19 85 ILE A O 1
ATOM 668 N N . SER A 1 86 ? -9.104 -8.704 18.611 1.00 91.06 86 SER A N 1
ATOM 669 C CA . SER A 1 86 ? -9.663 -7.425 19.047 1.00 91.06 86 SER A CA 1
ATOM 670 C C . SER A 1 86 ? -9.940 -6.500 17.857 1.00 91.06 86 SER A C 1
ATOM 672 O O . SER A 1 86 ? -9.047 -6.282 17.031 1.00 91.06 86 SER A O 1
ATOM 674 N N . PRO A 1 87 ? -11.114 -5.838 17.793 1.00 86.81 87 PRO A N 1
ATOM 675 C CA . PRO A 1 87 ? -11.405 -4.844 16.757 1.00 86.81 87 PRO A CA 1
ATOM 676 C C . PRO A 1 87 ? -10.370 -3.714 16.682 1.00 86.81 87 PRO A C 1
ATOM 678 O O . PRO A 1 87 ? -10.059 -3.213 15.597 1.00 86.81 87 PRO A O 1
ATOM 681 N N . LYS A 1 88 ? -9.804 -3.329 17.835 1.00 90.12 88 LYS A N 1
ATOM 682 C CA . LYS A 1 88 ? -8.743 -2.318 17.905 1.00 90.12 88 LYS A CA 1
ATOM 683 C C . LYS A 1 88 ? -7.454 -2.827 17.264 1.00 90.12 88 LYS A C 1
ATOM 685 O O . LYS A 1 88 ? -6.845 -2.096 16.492 1.00 90.12 88 LYS A O 1
ATOM 690 N N . LEU A 1 89 ? -7.077 -4.080 17.529 1.00 88.81 89 LEU A N 1
ATOM 691 C CA . LEU A 1 89 ? -5.846 -4.669 17.000 1.00 88.81 89 LEU A CA 1
ATOM 692 C C . LEU A 1 89 ? -5.888 -4.787 15.472 1.00 88.81 89 LEU A C 1
ATOM 694 O O . LEU A 1 89 ? -4.928 -4.404 14.815 1.00 88.81 89 LEU A O 1
ATOM 698 N N . GLY A 1 90 ? -7.021 -5.209 14.902 1.00 87.19 90 GLY A N 1
ATOM 699 C CA . GLY A 1 90 ? -7.204 -5.223 13.444 1.00 87.19 90 GLY A CA 1
ATOM 700 C C . GLY A 1 90 ? -7.107 -3.829 12.808 1.00 87.19 90 GLY A C 1
ATOM 701 O O . GLY A 1 90 ? -6.539 -3.674 11.732 1.00 87.19 90 GLY A O 1
ATOM 702 N N . SER A 1 91 ? -7.598 -2.793 13.496 1.00 89.06 91 SER A N 1
ATOM 703 C CA . SER A 1 91 ? -7.515 -1.410 13.003 1.00 89.06 91 SER A CA 1
ATOM 704 C C . SER A 1 91 ? -6.082 -0.868 13.045 1.00 89.06 91 SER A C 1
ATOM 706 O O . SER A 1 91 ? -5.645 -0.203 12.108 1.00 89.06 91 SER A O 1
ATOM 708 N N . VAL A 1 92 ? -5.336 -1.179 14.111 1.00 91.88 92 VAL A N 1
ATOM 709 C CA . VAL A 1 92 ? -3.915 -0.822 14.235 1.00 91.88 92 VAL A CA 1
ATOM 710 C C . VAL A 1 92 ? -3.082 -1.560 13.191 1.00 91.88 92 VAL A C 1
ATOM 712 O O . VAL A 1 92 ? -2.286 -0.921 12.512 1.00 91.88 92 VAL A O 1
ATOM 715 N N . ALA A 1 93 ? -3.300 -2.867 13.011 1.00 91.94 93 ALA A N 1
ATOM 716 C CA . ALA A 1 93 ? -2.607 -3.666 12.000 1.00 91.94 93 ALA A CA 1
ATOM 717 C C . ALA A 1 93 ? -2.783 -3.070 10.595 1.00 91.94 93 ALA A C 1
ATOM 719 O O . ALA A 1 93 ? -1.800 -2.890 9.879 1.00 91.94 93 ALA A O 1
ATOM 720 N N . HIS A 1 94 ? -4.011 -2.667 10.253 1.00 92.88 94 HIS A N 1
ATOM 721 C CA . HIS A 1 94 ? -4.292 -2.019 8.977 1.00 92.88 94 HIS A CA 1
ATOM 722 C C . HIS A 1 94 ? -3.550 -0.692 8.802 1.00 92.88 94 HIS A C 1
ATOM 724 O O . HIS A 1 94 ? -2.929 -0.455 7.770 1.00 92.88 94 HIS A O 1
ATOM 730 N N . LEU A 1 95 ? -3.574 0.178 9.816 1.00 92.38 95 LEU A N 1
ATOM 731 C CA . LEU A 1 95 ? -2.864 1.456 9.746 1.00 92.38 95 LEU A CA 1
ATOM 732 C C . LEU A 1 95 ? -1.348 1.272 9.652 1.00 92.38 95 LEU A C 1
ATOM 734 O O . LEU A 1 95 ? -0.706 2.011 8.914 1.00 92.38 95 LEU A O 1
ATOM 738 N N . VAL A 1 96 ? -0.780 0.282 10.344 1.00 94.94 96 VAL A N 1
ATOM 739 C CA . VAL A 1 96 ? 0.645 -0.053 10.222 1.00 94.94 96 VAL A CA 1
ATOM 740 C C . VAL A 1 96 ? 0.971 -0.518 8.804 1.00 94.94 96 VAL A C 1
ATOM 742 O O . VAL A 1 96 ? 1.944 -0.039 8.229 1.00 94.94 96 VAL A O 1
ATOM 745 N N . ALA A 1 97 ? 0.152 -1.389 8.207 1.00 93.44 97 ALA A N 1
ATOM 746 C CA . ALA A 1 97 ? 0.351 -1.837 6.829 1.00 93.44 97 ALA A CA 1
ATOM 747 C C . ALA A 1 97 ? 0.283 -0.668 5.832 1.00 93.44 97 ALA A C 1
ATOM 749 O O . ALA A 1 97 ? 1.190 -0.492 5.019 1.00 93.44 97 ALA A O 1
ATOM 750 N N . VAL A 1 98 ? -0.744 0.180 5.938 1.00 94.31 98 VAL A N 1
ATOM 751 C CA . VAL A 1 98 ? -0.897 1.392 5.114 1.00 94.31 98 VAL A CA 1
ATOM 752 C C . VAL A 1 98 ? 0.305 2.325 5.271 1.00 94.31 98 VAL A C 1
ATOM 754 O O . VAL A 1 98 ? 0.819 2.838 4.278 1.00 94.31 98 VAL A O 1
ATOM 757 N N . TRP A 1 99 ? 0.792 2.498 6.499 1.00 95.94 99 TRP A N 1
ATOM 758 C CA . TRP A 1 99 ? 1.964 3.311 6.793 1.00 95.94 99 TRP A CA 1
ATOM 759 C C . TRP A 1 99 ? 3.236 2.782 6.145 1.00 95.94 99 TRP A C 1
ATOM 761 O O . TRP A 1 99 ? 3.918 3.538 5.451 1.00 95.94 99 TRP A O 1
ATOM 771 N N . VAL A 1 100 ? 3.508 1.483 6.278 1.00 94.94 100 VAL A N 1
ATOM 772 C CA . VAL A 1 100 ? 4.647 0.843 5.611 1.00 94.94 100 VAL A CA 1
ATOM 773 C C . VAL A 1 100 ? 4.561 1.032 4.097 1.00 94.94 100 VAL A C 1
ATOM 775 O O . VAL A 1 100 ? 5.548 1.421 3.474 1.00 94.94 100 VAL A O 1
A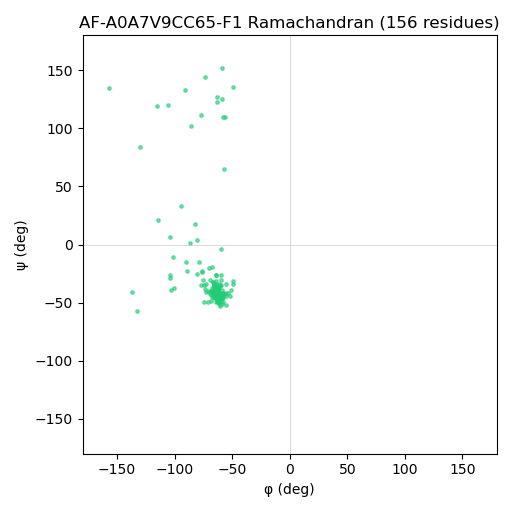TOM 778 N N . LEU A 1 101 ? 3.390 0.809 3.493 1.00 93.44 101 LEU A N 1
ATOM 779 C CA . LEU A 1 101 ? 3.223 0.926 2.043 1.00 93.44 101 LEU A CA 1
ATOM 780 C C . LEU A 1 101 ? 3.379 2.369 1.547 1.00 93.44 101 LEU A C 1
ATOM 782 O O . LEU A 1 101 ? 4.043 2.591 0.536 1.00 93.44 101 LEU A O 1
ATOM 786 N N . PHE A 1 102 ? 2.847 3.361 2.267 1.00 94.81 102 PHE A N 1
ATOM 787 C CA . PHE A 1 102 ? 3.092 4.766 1.934 1.00 94.81 102 PHE A CA 1
ATOM 788 C C . PHE A 1 102 ? 4.564 5.147 2.082 1.00 94.81 102 PHE A C 1
ATOM 790 O O . PHE A 1 102 ? 5.086 5.876 1.241 1.00 94.81 102 PHE A O 1
ATOM 797 N N . SER A 1 103 ? 5.254 4.653 3.111 1.00 91.94 103 SER A N 1
ATOM 798 C CA . SER A 1 103 ? 6.693 4.875 3.263 1.00 91.94 103 SER A CA 1
ATOM 799 C C . SER A 1 103 ? 7.492 4.244 2.126 1.00 91.94 103 SER A C 1
ATOM 801 O O . SER A 1 103 ? 8.400 4.888 1.602 1.00 91.94 103 SER A O 1
ATOM 803 N N . LEU A 1 104 ? 7.142 3.030 1.692 1.00 92.25 104 LEU A N 1
ATOM 804 C CA . LEU A 1 104 ? 7.755 2.395 0.522 1.00 92.25 104 LEU A CA 1
ATOM 805 C C . LEU A 1 104 ? 7.514 3.214 -0.748 1.00 92.25 104 LEU A C 1
ATOM 807 O O . LEU A 1 104 ? 8.452 3.468 -1.500 1.00 92.25 104 LEU A O 1
ATOM 811 N N . PHE A 1 105 ? 6.292 3.701 -0.951 1.00 91.69 105 PHE A N 1
ATOM 812 C CA . PHE A 1 105 ? 5.974 4.579 -2.073 1.00 91.69 105 PHE A CA 1
ATOM 813 C C . PHE A 1 105 ? 6.748 5.909 -2.020 1.00 91.69 105 PHE A C 1
ATOM 815 O O . PHE A 1 105 ? 7.255 6.386 -3.031 1.00 91.69 105 PHE A O 1
ATOM 822 N N . ALA A 1 106 ? 6.933 6.494 -0.836 1.00 90.31 106 ALA A N 1
ATOM 823 C CA . ALA A 1 106 ? 7.764 7.686 -0.685 1.00 90.31 106 ALA A CA 1
ATOM 824 C C . ALA A 1 106 ? 9.228 7.413 -1.078 1.00 90.31 106 ALA A C 1
ATOM 826 O O . ALA A 1 106 ? 9.851 8.256 -1.722 1.00 90.31 106 ALA A O 1
ATOM 827 N N . VAL A 1 107 ? 9.767 6.226 -0.762 1.00 89.31 107 VAL A N 1
ATOM 828 C CA . VAL A 1 107 ? 11.121 5.820 -1.184 1.00 89.31 107 VAL A CA 1
ATOM 829 C C . VAL A 1 107 ? 11.236 5.766 -2.707 1.00 89.31 107 VAL A C 1
ATOM 831 O O . VAL A 1 107 ? 12.243 6.230 -3.243 1.00 89.31 107 VAL A O 1
ATOM 834 N N . THR A 1 108 ? 10.239 5.223 -3.415 1.00 86.19 108 THR A N 1
ATOM 835 C CA . THR A 1 108 ? 10.302 5.109 -4.884 1.00 86.19 108 THR A CA 1
ATOM 836 C C . THR A 1 108 ? 10.298 6.475 -5.565 1.00 86.19 108 THR A C 1
ATOM 838 O O . THR A 1 108 ? 11.006 6.656 -6.555 1.00 86.19 108 THR A O 1
ATOM 841 N N . ILE A 1 109 ? 9.571 7.449 -5.014 1.00 86.44 109 ILE A N 1
ATOM 842 C CA . ILE A 1 109 ? 9.575 8.837 -5.493 1.00 86.44 109 ILE A CA 1
ATOM 843 C C . ILE A 1 109 ? 10.902 9.516 -5.149 1.00 86.44 109 ILE A C 1
ATOM 845 O O . ILE A 1 109 ? 11.545 10.101 -6.018 1.00 86.44 109 ILE A O 1
ATOM 849 N N . LEU A 1 110 ? 11.341 9.423 -3.892 1.00 85.88 110 LEU A N 1
ATOM 850 C CA . LEU A 1 110 ? 12.500 10.168 -3.409 1.00 85.88 110 LEU A CA 1
ATOM 851 C C . LEU A 1 110 ? 13.801 9.720 -4.082 1.00 85.88 110 LEU A C 1
ATOM 853 O O . LEU A 1 110 ? 14.623 10.565 -4.426 1.00 85.88 110 LEU A O 1
ATOM 857 N N . LYS A 1 111 ? 13.954 8.417 -4.362 1.00 83.25 111 LYS A N 1
ATOM 858 C CA . LYS A 1 111 ? 15.103 7.880 -5.112 1.00 83.25 111 LYS A CA 1
ATOM 859 C C . LYS A 1 111 ? 15.238 8.455 -6.525 1.00 83.25 111 LYS A C 1
ATOM 861 O O . LYS A 1 111 ? 16.346 8.492 -7.045 1.00 83.25 111 LYS A O 1
ATOM 866 N N . ARG A 1 112 ? 14.142 8.908 -7.146 1.00 81.12 112 ARG A N 1
ATOM 867 C CA . ARG A 1 112 ? 14.186 9.558 -8.470 1.00 81.12 112 ARG A CA 1
ATOM 868 C C . ARG A 1 112 ? 14.706 10.995 -8.399 1.00 81.12 112 ARG A C 1
ATOM 870 O O . ARG A 1 112 ? 15.169 11.510 -9.407 1.00 81.12 112 ARG A O 1
ATOM 877 N N . ILE A 1 113 ? 14.613 11.633 -7.231 1.00 82.62 113 ILE A N 1
ATOM 878 C CA . ILE A 1 113 ? 14.979 13.040 -7.021 1.00 82.62 113 ILE A CA 1
ATOM 879 C C . ILE A 1 113 ? 16.370 13.154 -6.381 1.00 82.62 113 ILE A C 1
ATOM 881 O O . ILE A 1 113 ? 17.129 14.053 -6.726 1.00 82.62 113 ILE A O 1
ATOM 885 N N . LEU A 1 114 ? 16.713 12.250 -5.456 1.00 79.62 114 LEU A N 1
ATOM 886 C CA . LEU A 1 114 ? 17.949 12.280 -4.665 1.00 79.62 114 LEU A CA 1
ATOM 887 C C . LEU A 1 114 ? 18.672 10.917 -4.711 1.00 79.62 114 LEU A C 1
ATOM 889 O O . LEU A 1 114 ? 18.496 10.107 -3.797 1.00 79.62 114 LEU A O 1
ATOM 893 N N . PRO A 1 115 ? 19.491 10.645 -5.745 1.00 72.94 115 PRO A N 1
ATOM 894 C CA . PRO A 1 115 ? 20.153 9.348 -5.920 1.00 72.94 115 PRO A CA 1
ATOM 895 C C . PRO A 1 115 ? 21.248 9.037 -4.879 1.00 72.94 115 PRO A C 1
ATOM 897 O O . PRO A 1 115 ? 21.427 7.875 -4.524 1.00 72.94 115 PRO A O 1
ATOM 900 N N . ASP A 1 116 ? 21.942 10.060 -4.357 1.00 72.12 116 ASP A N 1
ATOM 901 C CA . ASP A 1 116 ? 23.248 9.901 -3.682 1.00 72.12 116 ASP A CA 1
ATOM 902 C C . ASP A 1 116 ? 23.233 9.980 -2.136 1.00 72.12 116 ASP A C 1
ATOM 904 O O . ASP A 1 116 ? 24.288 9.975 -1.502 1.00 72.12 116 ASP A O 1
ATOM 908 N N . SER A 1 117 ? 22.069 10.055 -1.474 1.00 60.41 117 SER A N 1
ATOM 909 C CA . SER A 1 117 ? 22.003 10.178 -0.002 1.00 60.41 117 SER A CA 1
ATOM 910 C C . SER A 1 117 ? 21.573 8.871 0.674 1.00 60.41 117 SER A C 1
ATOM 912 O O . SER A 1 117 ? 20.481 8.367 0.430 1.00 60.41 117 SER A O 1
ATOM 914 N N . ALA A 1 118 ? 22.420 8.310 1.546 1.00 65.31 118 ALA A N 1
ATOM 915 C CA . ALA A 1 118 ? 22.270 6.923 2.004 1.00 65.31 118 ALA A CA 1
ATOM 916 C C . ALA A 1 118 ? 21.388 6.706 3.255 1.00 65.31 118 ALA A C 1
ATOM 918 O O . ALA A 1 118 ? 20.883 5.602 3.435 1.00 65.31 118 ALA A O 1
ATOM 919 N N . LEU A 1 119 ? 21.182 7.705 4.131 1.00 62.97 119 LEU A N 1
ATOM 920 C CA . LEU A 1 119 ? 20.491 7.482 5.425 1.00 62.97 119 LEU A CA 1
ATOM 921 C C . LEU A 1 119 ? 19.470 8.559 5.824 1.00 62.97 119 LEU A C 1
ATOM 923 O O . LEU A 1 119 ? 18.372 8.219 6.265 1.00 62.97 119 LEU A O 1
ATOM 927 N N . ALA A 1 120 ? 19.775 9.844 5.610 1.00 67.00 120 ALA A N 1
ATOM 928 C CA . ALA A 1 120 ? 18.823 10.941 5.817 1.00 67.00 120 ALA A CA 1
ATOM 929 C C . ALA A 1 120 ? 17.453 10.749 5.112 1.00 67.00 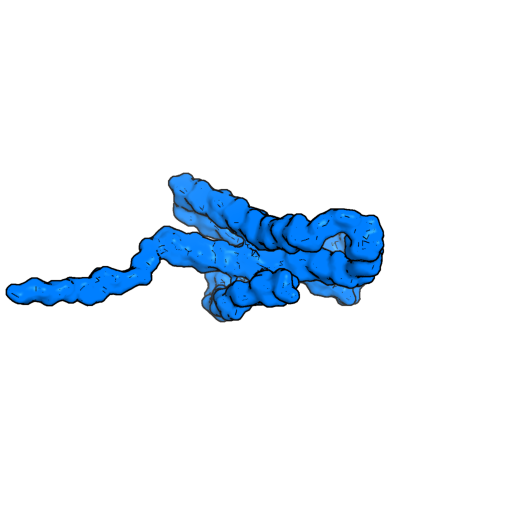120 ALA A C 1
ATOM 931 O O . ALA A 1 120 ? 16.427 11.042 5.734 1.00 67.00 120 ALA A O 1
ATOM 932 N N . PRO A 1 121 ? 17.369 10.206 3.877 1.00 76.62 121 PRO A N 1
ATOM 933 C CA . PRO A 1 121 ? 16.079 10.032 3.207 1.00 76.62 121 PRO A CA 1
ATOM 934 C C . PRO A 1 121 ? 15.182 8.948 3.817 1.00 76.62 121 PRO A C 1
ATOM 936 O O . PRO A 1 121 ? 13.972 9.004 3.624 1.00 76.62 121 PRO A O 1
ATOM 939 N N . ILE A 1 122 ? 15.712 7.987 4.584 1.00 82.38 122 ILE A N 1
ATOM 940 C CA . ILE A 1 122 ? 14.885 6.914 5.165 1.00 82.38 122 ILE A CA 1
ATOM 941 C C . ILE A 1 122 ? 13.949 7.483 6.232 1.00 82.38 122 ILE A C 1
ATOM 943 O O . ILE A 1 122 ? 12.744 7.237 6.185 1.00 82.38 122 ILE A O 1
ATOM 947 N N . LEU A 1 123 ? 14.478 8.294 7.154 1.00 85.69 123 LEU A N 1
ATOM 948 C CA . LEU A 1 123 ? 13.665 8.960 8.177 1.00 85.69 123 LEU A CA 1
ATOM 949 C C . LEU A 1 123 ? 12.640 9.906 7.547 1.00 85.69 123 LEU A C 1
ATOM 951 O O . LEU A 1 123 ? 11.500 9.970 8.006 1.00 85.69 123 LEU A O 1
ATOM 955 N N . LEU A 1 124 ? 13.014 10.583 6.456 1.00 87.31 124 LEU A N 1
ATOM 956 C CA . LEU A 1 124 ? 12.090 11.419 5.697 1.00 87.31 124 LEU A CA 1
ATOM 957 C C . LEU A 1 124 ? 10.950 10.587 5.090 1.00 87.31 124 LEU A C 1
ATOM 959 O O . LEU A 1 124 ? 9.793 10.964 5.238 1.00 87.31 124 LEU A O 1
ATOM 963 N N . CYS A 1 125 ? 11.233 9.430 4.486 1.00 88.50 125 CYS A N 1
ATOM 964 C CA . CYS A 1 125 ? 10.201 8.531 3.957 1.00 88.50 125 CYS A CA 1
ATOM 965 C C . CYS A 1 125 ? 9.289 7.956 5.051 1.00 88.50 125 CYS A C 1
ATOM 967 O O . CYS A 1 125 ? 8.086 7.790 4.836 1.00 88.50 125 CYS A O 1
ATOM 969 N N . TRP A 1 126 ? 9.833 7.671 6.235 1.00 89.81 126 TRP A N 1
ATOM 970 C CA . TRP A 1 126 ? 9.041 7.255 7.396 1.00 89.81 126 TRP A CA 1
ATOM 971 C C . TRP A 1 126 ? 8.124 8.386 7.872 1.00 89.81 126 TRP A C 1
ATOM 973 O O . TRP A 1 126 ? 6.939 8.154 8.116 1.00 89.81 126 TRP A O 1
ATOM 983 N N . GLY A 1 127 ? 8.639 9.619 7.921 1.00 91.12 127 GLY A N 1
ATOM 984 C CA . GLY A 1 127 ? 7.870 10.820 8.247 1.00 91.12 127 GLY A CA 1
ATOM 985 C C . GLY A 1 127 ? 6.773 11.128 7.223 1.00 91.12 127 GLY A C 1
ATOM 986 O O . GLY A 1 127 ? 5.628 11.365 7.602 1.00 91.12 127 GLY A O 1
ATOM 987 N N . LEU A 1 128 ?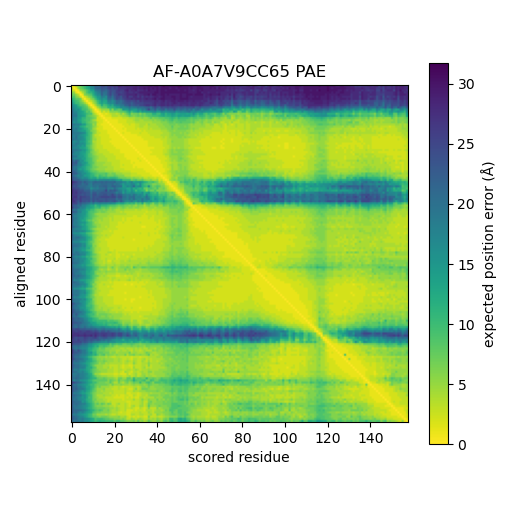 7.084 11.053 5.927 1.00 90.88 128 LEU A N 1
ATOM 988 C CA . LEU A 1 128 ? 6.115 11.236 4.843 1.00 90.88 128 LEU A CA 1
ATOM 989 C C . LEU A 1 128 ? 5.041 10.145 4.858 1.00 90.88 128 LEU A C 1
ATOM 991 O O . LEU A 1 128 ? 3.858 10.454 4.734 1.00 90.88 128 LEU A O 1
ATOM 995 N N . GLY A 1 129 ? 5.426 8.887 5.081 1.00 91.25 129 GLY A N 1
ATOM 996 C CA . GLY A 1 129 ? 4.468 7.795 5.241 1.00 91.25 129 GLY A CA 1
ATOM 997 C C . GLY A 1 129 ? 3.579 7.978 6.470 1.00 91.25 129 GLY A C 1
ATOM 998 O O . GLY A 1 129 ? 2.371 7.745 6.397 1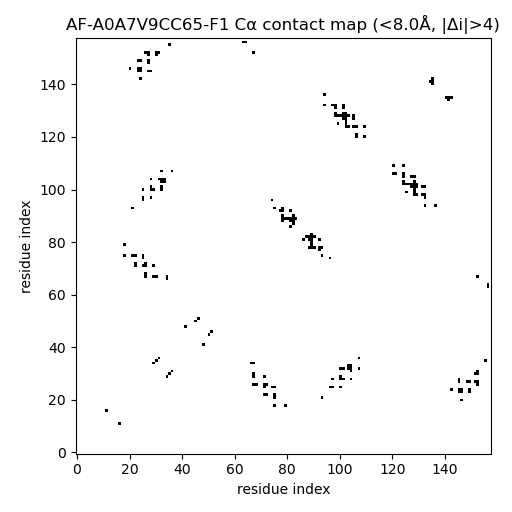.00 91.25 129 GLY A O 1
ATOM 999 N N . ALA A 1 130 ? 4.134 8.461 7.588 1.00 91.31 130 ALA A N 1
ATOM 1000 C CA . ALA A 1 130 ? 3.374 8.779 8.800 1.00 91.31 130 ALA A CA 1
ATOM 1001 C C . ALA A 1 130 ? 2.355 9.890 8.538 1.00 91.31 130 ALA A C 1
ATOM 1003 O O . ALA A 1 130 ? 1.186 9.749 8.899 1.00 91.31 130 ALA A O 1
ATOM 1004 N N . LEU A 1 131 ? 2.770 10.948 7.839 1.00 92.81 131 LEU A N 1
ATOM 1005 C CA . LEU A 1 131 ? 1.896 12.043 7.435 1.00 92.81 131 LEU A CA 1
ATOM 1006 C C . LEU A 1 131 ? 0.777 11.559 6.502 1.00 92.81 131 LEU A C 1
ATOM 1008 O O . LEU A 1 131 ? -0.393 11.851 6.751 1.00 92.81 131 LEU A O 1
ATOM 1012 N N . ALA A 1 132 ? 1.110 10.772 5.477 1.00 89.75 132 ALA A N 1
ATOM 1013 C CA . ALA A 1 132 ? 0.139 10.199 4.545 1.00 89.75 132 ALA A CA 1
ATOM 1014 C C . ALA A 1 132 ? -0.851 9.258 5.250 1.00 89.75 132 ALA A C 1
ATOM 1016 O O . ALA A 1 132 ? -2.046 9.276 4.964 1.00 89.75 132 ALA A O 1
ATOM 1017 N N . THR A 1 133 ? -0.387 8.488 6.234 1.00 93.00 133 THR A N 1
ATOM 1018 C CA . THR A 1 133 ? -1.250 7.584 7.009 1.00 93.00 133 THR A CA 1
ATOM 1019 C C . THR A 1 133 ? -2.146 8.336 7.977 1.00 93.00 133 THR A C 1
ATOM 1021 O O . THR A 1 133 ? -3.319 7.997 8.128 1.00 93.00 133 THR A O 1
ATOM 1024 N N . ALA A 1 134 ? -1.639 9.399 8.602 1.00 90.88 134 ALA A N 1
ATOM 1025 C CA . ALA A 1 134 ? -2.459 10.297 9.401 1.00 90.88 134 ALA A CA 1
ATOM 1026 C C . ALA A 1 134 ? -3.534 10.974 8.534 1.00 90.88 134 ALA A C 1
ATOM 1028 O O . ALA A 1 134 ? -4.693 11.049 8.947 1.00 90.88 134 ALA A O 1
ATOM 1029 N N . ALA A 1 135 ? -3.184 11.393 7.313 1.00 90.69 135 ALA A N 1
ATOM 1030 C CA . ALA A 1 135 ? -4.137 11.904 6.333 1.00 90.69 135 ALA A CA 1
ATOM 1031 C C . ALA A 1 135 ? -5.166 10.832 5.936 1.00 90.69 135 ALA A C 1
ATOM 1033 O O . ALA A 1 135 ? -6.357 11.108 5.961 1.00 90.69 135 ALA A O 1
ATOM 1034 N N . TYR A 1 136 ? -4.752 9.588 5.686 1.00 90.19 136 TYR A N 1
ATOM 1035 C CA . TYR A 1 136 ? -5.652 8.455 5.431 1.00 90.19 136 TYR A CA 1
ATOM 1036 C C . TYR A 1 136 ? -6.603 8.151 6.604 1.00 90.19 136 TYR A C 1
ATOM 1038 O O . TYR A 1 136 ? -7.761 7.760 6.415 1.00 90.19 136 TYR A O 1
ATOM 1046 N N . ALA A 1 137 ? -6.136 8.330 7.841 1.00 88.75 137 ALA A N 1
ATOM 1047 C CA . ALA A 1 137 ? -6.943 8.123 9.036 1.00 88.75 137 ALA A CA 1
ATOM 1048 C C . ALA A 1 137 ? -7.985 9.236 9.243 1.00 88.75 137 ALA A C 1
ATOM 1050 O O . ALA A 1 137 ? -9.073 8.945 9.742 1.00 88.75 137 ALA A O 1
ATOM 1051 N N . ARG A 1 138 ? -7.661 10.480 8.863 1.00 87.44 138 ARG A N 1
ATOM 1052 C CA . ARG A 1 138 ? -8.457 11.681 9.175 1.00 87.44 138 ARG A CA 1
ATOM 1053 C C . ARG A 1 138 ? -9.273 12.239 8.009 1.00 87.44 138 ARG A C 1
ATOM 1055 O O . ARG A 1 138 ? -10.268 12.906 8.261 1.00 87.44 138 ARG A O 1
ATOM 1062 N N . LEU A 1 139 ? -8.850 12.015 6.767 1.00 86.94 139 LEU A N 1
ATOM 1063 C CA . LEU A 1 139 ? -9.434 12.620 5.571 1.00 86.94 139 LEU A CA 1
ATOM 1064 C C . LEU A 1 139 ? -10.068 11.545 4.690 1.00 86.94 139 LEU A C 1
ATOM 1066 O O . LEU A 1 139 ? -9.376 10.677 4.150 1.00 86.94 139 LEU A O 1
ATOM 1070 N N . ASP A 1 140 ? -11.377 11.650 4.464 1.00 85.44 140 ASP A N 1
ATOM 1071 C CA . ASP A 1 140 ? -12.084 10.740 3.558 1.00 85.44 140 ASP A CA 1
ATOM 1072 C C . ASP A 1 140 ? -11.601 10.878 2.109 1.00 85.44 140 ASP A C 1
ATOM 1074 O O . ASP A 1 140 ? -11.591 9.896 1.375 1.00 85.44 140 ASP A O 1
ATOM 1078 N N . VAL A 1 141 ? -11.083 12.053 1.728 1.00 85.81 141 VAL A N 1
ATOM 1079 C CA . VAL A 1 141 ? -10.499 12.317 0.401 1.00 85.81 141 VAL A CA 1
ATOM 1080 C C . VAL A 1 141 ? -9.442 11.276 0.022 1.00 85.81 141 VAL A C 1
ATOM 1082 O O . VAL A 1 141 ? -9.471 10.764 -1.092 1.00 85.81 141 VAL A O 1
ATOM 1085 N N . ILE A 1 142 ? -8.541 10.905 0.938 1.00 85.06 142 ILE A N 1
ATOM 1086 C CA . ILE A 1 142 ? -7.478 9.930 0.641 1.00 85.06 142 ILE A CA 1
ATOM 1087 C C . ILE A 1 142 ? -8.063 8.531 0.411 1.00 85.06 142 ILE A C 1
ATOM 1089 O O . ILE A 1 142 ? -7.616 7.804 -0.473 1.00 85.06 142 ILE A O 1
ATOM 1093 N N . ARG A 1 143 ? -9.100 8.156 1.166 1.00 87.00 143 ARG A N 1
ATOM 1094 C CA . ARG A 1 143 ? -9.804 6.875 0.990 1.00 87.00 143 ARG A CA 1
ATOM 1095 C C . ARG A 1 143 ? -10.562 6.842 -0.332 1.00 87.00 143 ARG A C 1
ATOM 1097 O O . ARG A 1 143 ? -10.530 5.830 -1.026 1.00 87.00 143 ARG A O 1
ATOM 1104 N N . THR A 1 144 ? -11.187 7.957 -0.703 1.00 87.19 144 THR A N 1
ATOM 1105 C CA . THR A 1 144 ? -11.857 8.116 -1.996 1.00 87.19 144 THR A CA 1
ATOM 1106 C C . THR A 1 144 ? -10.862 7.997 -3.139 1.00 87.19 144 THR A C 1
ATOM 1108 O O . THR A 1 144 ? -11.119 7.238 -4.064 1.00 87.19 144 THR A O 1
ATOM 1111 N N . ILE A 1 145 ? -9.703 8.660 -3.057 1.00 88.56 145 ILE A N 1
ATOM 1112 C CA . ILE A 1 145 ? -8.625 8.523 -4.046 1.00 88.56 145 ILE A CA 1
ATOM 1113 C C . ILE A 1 145 ? -8.231 7.048 -4.191 1.00 88.56 145 ILE A C 1
ATOM 1115 O O . ILE A 1 145 ? -8.279 6.521 -5.295 1.00 88.56 145 ILE A O 1
ATOM 1119 N N . LEU A 1 146 ? -7.933 6.340 -3.097 1.00 86.62 146 LEU A N 1
ATOM 1120 C CA . LEU A 1 146 ? -7.575 4.915 -3.170 1.00 86.62 146 LEU A CA 1
ATOM 1121 C C . LEU A 1 146 ? -8.697 4.037 -3.742 1.00 86.62 146 LEU A C 1
ATOM 1123 O O . LEU A 1 146 ? -8.417 3.081 -4.457 1.00 86.62 146 LEU A O 1
ATOM 1127 N N . THR A 1 147 ? -9.958 4.377 -3.477 1.00 89.12 147 THR A N 1
ATOM 1128 C CA . THR A 1 147 ? -11.112 3.682 -4.065 1.00 89.12 147 THR A CA 1
ATOM 1129 C C . THR A 1 147 ? -11.229 3.959 -5.567 1.00 89.12 147 THR A C 1
ATOM 1131 O O . THR A 1 147 ? -11.477 3.042 -6.341 1.00 89.12 147 THR A O 1
ATOM 1134 N N . VAL A 1 148 ? -11.002 5.199 -6.007 1.00 90.44 148 VAL A N 1
ATOM 1135 C CA . VAL A 1 148 ? -10.995 5.581 -7.431 1.00 90.44 148 VAL A CA 1
ATOM 1136 C C . VAL A 1 148 ? -9.830 4.931 -8.175 1.00 90.44 148 VAL A C 1
ATOM 1138 O O . VAL A 1 148 ? -9.977 4.577 -9.340 1.00 90.44 148 VAL A O 1
ATOM 1141 N N . LEU A 1 149 ? -8.694 4.720 -7.504 1.00 90.50 149 LEU A N 1
ATOM 1142 C CA . LEU A 1 149 ? -7.536 4.009 -8.047 1.00 90.50 149 LEU A CA 1
ATOM 1143 C C . LEU A 1 149 ? -7.658 2.478 -7.988 1.00 90.50 149 LEU A C 1
ATOM 1145 O O . LEU A 1 149 ? -6.738 1.790 -8.427 1.00 90.50 149 LEU A O 1
ATOM 1149 N N . ALA A 1 150 ? -8.791 1.925 -7.544 1.00 89.81 150 ALA A N 1
ATOM 1150 C CA . ALA A 1 150 ? -9.044 0.484 -7.555 1.00 89.81 150 ALA A CA 1
ATOM 1151 C C . ALA A 1 150 ? -8.763 -0.241 -8.894 1.00 89.81 150 ALA A C 1
ATOM 1153 O O . ALA A 1 150 ? -8.312 -1.384 -8.824 1.00 89.81 150 ALA A O 1
ATOM 1154 N N . PRO A 1 151 ? -8.972 0.344 -10.097 1.00 89.25 151 PRO A N 1
ATOM 1155 C CA . PRO A 1 151 ? -8.623 -0.328 -11.348 1.00 89.25 151 PRO A CA 1
ATOM 1156 C C . PRO A 1 151 ? -7.124 -0.270 -11.689 1.00 89.25 151 PRO A C 1
ATOM 1158 O O . PRO A 1 151 ? -6.676 -1.040 -12.534 1.00 89.25 151 PRO A O 1
ATOM 1161 N N . ALA A 1 152 ? -6.325 0.594 -11.050 1.00 86.31 152 ALA A N 1
ATOM 1162 C CA . ALA A 1 152 ? -4.906 0.770 -11.382 1.00 86.31 152 ALA A CA 1
ATOM 1163 C C . ALA A 1 152 ? -4.063 -0.524 -11.289 1.00 86.31 152 ALA A C 1
ATOM 1165 O O . ALA A 1 152 ? -3.312 -0.786 -12.226 1.00 86.31 152 ALA A O 1
ATOM 1166 N N . PRO A 1 153 ? -4.207 -1.381 -10.252 1.00 84.75 153 PRO A N 1
ATOM 1167 C CA . PRO A 1 153 ? -3.528 -2.678 -10.190 1.00 84.75 153 PRO A CA 1
ATOM 1168 C C . PRO A 1 153 ? -3.760 -3.550 -11.427 1.00 84.75 153 PRO A C 1
ATOM 1170 O O . PRO A 1 153 ? -2.822 -4.159 -11.935 1.00 84.75 153 PRO A O 1
ATOM 1173 N N . ALA A 1 154 ? -4.997 -3.585 -11.933 1.00 86.75 154 ALA A N 1
ATOM 1174 C CA . ALA A 1 154 ? -5.336 -4.348 -13.129 1.00 86.75 154 ALA A CA 1
ATOM 1175 C C . ALA A 1 154 ? -4.706 -3.719 -14.379 1.00 86.75 154 ALA A C 1
ATOM 1177 O O . ALA A 1 154 ? -4.129 -4.431 -15.192 1.00 86.75 154 ALA A O 1
ATOM 1178 N N . LEU A 1 155 ? -4.744 -2.387 -14.492 1.00 86.31 155 LEU A N 1
ATOM 1179 C CA . LEU A 1 155 ? -4.149 -1.657 -15.616 1.00 86.31 155 LEU A CA 1
ATOM 1180 C C . LEU A 1 155 ? -2.625 -1.807 -15.706 1.00 86.31 155 LEU A C 1
ATOM 1182 O O . LEU A 1 155 ? -2.076 -1.672 -16.789 1.00 86.31 155 LEU A O 1
ATOM 1186 N N . PHE A 1 156 ? -1.927 -2.069 -14.600 1.00 82.81 156 PHE A N 1
ATOM 1187 C CA . PHE A 1 156 ? -0.479 -2.298 -14.635 1.00 82.81 156 PHE A CA 1
ATOM 1188 C C . PHE A 1 156 ? -0.089 -3.684 -15.158 1.00 82.81 156 PHE A C 1
ATOM 1190 O O . PHE A 1 156 ? 1.039 -3.854 -15.622 1.00 82.81 156 PHE A O 1
ATOM 1197 N N . LEU A 1 157 ? -0.996 -4.659 -15.053 1.00 78.81 157 LEU A N 1
ATOM 1198 C CA . LEU A 1 157 ? -0.774 -6.053 -15.445 1.00 78.81 157 LEU A CA 1
ATOM 1199 C C . LEU A 1 157 ? -1.153 -6.344 -16.906 1.00 78.81 157 LEU A C 1
ATOM 1201 O O . LEU A 1 157 ? -0.759 -7.393 -17.414 1.00 78.81 157 LEU A O 1
ATOM 1205 N N . VAL A 1 158 ? -1.905 -5.445 -17.551 1.00 78.19 158 VAL A N 1
ATOM 1206 C CA . VAL A 1 158 ? -2.289 -5.500 -18.976 1.00 78.19 158 VAL A CA 1
ATOM 1207 C C . VAL A 1 158 ? -1.278 -4.725 -19.817 1.00 78.19 158 VAL A C 1
ATOM 1209 O O . VAL A 1 158 ? -0.934 -5.225 -20.908 1.00 78.19 158 VAL A O 1
#

Radius of gyration: 19.45 Å; Cα contacts (8 Å, |Δi|>4): 119; chains: 1; bounding box: 74×34×45 Å

Secondary structure (DSSP, 8-state):
-----TT------HHHHHHHHHHHHHHHHHIIIIIHHHHHHHHHTHHHHHHS--S-HHHHHHHHHHHHHHHHHHHHHHHHHHHHH-HHHHHHHHHHHHHHHHHHHHHHHHHHH-TT-SSHHHHHHHHHHHHHHHHHHH-HHHHHHHHHTTTHHHHHH-

Foldseek 3Di:
DDDPDPVVPPDPPPVVVVLVLLLLLLLLLCCLLPLLVVLVVCVVCVCVVPVPDPDDPVVVLVVSVCSSRVVSVVLSVVLVVLVVVPVVRSVVSSLVSQLVSQLSNQVVVVCVVDVPDDPVVSVVSSVRSVVLSVCVVPPVVSSVVSVVCSCVSVVSSD